Protein AF-A0A953FF42-F1 (afdb_monomer_lite)

Secondary structure (DSSP, 8-state):
-HHHHHHHHHHHHHHGGG------EE----B--SSB--BEEEEEEEEEEEEEE-SSSEEEEEEEEEEEE--BPPTT-SS--SS--B--EEEEEEEEEEEEEEE-SS-EEEEEEEEEEEEEE---

Structure (mmCIF, N/CA/C/O backbone):
data_AF-A0A953FF42-F1
#
_entry.id   AF-A0A953FF42-F1
#
loop_
_atom_site.group_PDB
_atom_site.id
_atom_site.type_symbol
_atom_site.label_atom_id
_atom_site.label_alt_id
_atom_site.label_comp_id
_atom_site.label_asym_id
_atom_site.label_entity_id
_atom_site.label_seq_id
_atom_site.pdbx_PDB_ins_code
_atom_site.Cartn_x
_atom_site.Cartn_y
_atom_site.Cartn_z
_atom_site.occupancy
_atom_site.B_iso_or_equiv
_atom_site.auth_seq_id
_atom_site.auth_comp_id
_atom_site.auth_asym_id
_atom_site.auth_atom_id
_atom_site.pdbx_PDB_model_num
ATOM 1 N N . MET A 1 1 ? -35.823 35.505 15.808 1.00 57.28 1 MET A N 1
ATOM 2 C CA . MET A 1 1 ? -34.342 35.399 15.718 1.00 57.28 1 MET A CA 1
ATOM 3 C C . MET A 1 1 ? -33.714 34.395 16.696 1.00 57.28 1 MET A C 1
ATOM 5 O O . MET A 1 1 ? -32.734 33.779 16.308 1.00 57.28 1 MET A O 1
ATOM 9 N N . LYS A 1 2 ? -34.255 34.165 17.908 1.00 64.12 2 LYS A N 1
ATOM 10 C CA . LYS A 1 2 ? -33.655 33.242 18.904 1.00 64.12 2 LYS A CA 1
ATOM 11 C C . LYS A 1 2 ? -33.610 31.760 18.472 1.00 64.12 2 LYS A C 1
ATOM 13 O O . LYS A 1 2 ? -32.591 31.113 18.667 1.00 64.12 2 LYS A O 1
ATOM 18 N N . PHE A 1 3 ? -34.653 31.246 17.814 1.00 73.00 3 PHE A N 1
ATOM 19 C CA . PHE A 1 3 ? -34.731 29.831 17.403 1.00 73.00 3 PHE A CA 1
ATOM 20 C C . PHE A 1 3 ? -33.752 29.434 16.287 1.00 73.00 3 PHE A C 1
ATOM 22 O O . PHE A 1 3 ? -33.247 28.318 16.282 1.00 73.00 3 PHE A O 1
ATOM 29 N N . ARG A 1 4 ? -33.436 30.357 15.368 1.00 79.81 4 ARG A N 1
ATOM 30 C CA . ARG A 1 4 ? -32.495 30.107 14.263 1.00 79.81 4 ARG A CA 1
ATOM 31 C C . ARG A 1 4 ? -31.093 29.796 14.784 1.00 79.81 4 ARG A C 1
ATOM 33 O O . ARG A 1 4 ? -30.455 28.871 14.305 1.00 79.81 4 ARG A O 1
ATOM 40 N N . ASN A 1 5 ? -30.645 30.541 15.791 1.00 81.62 5 ASN A N 1
ATOM 41 C CA . ASN A 1 5 ? -29.319 30.352 16.372 1.00 81.62 5 ASN A CA 1
ATOM 42 C C . ASN A 1 5 ? -29.244 29.035 17.162 1.00 81.62 5 ASN A C 1
ATOM 44 O O . ASN A 1 5 ? -28.241 28.341 17.079 1.00 81.62 5 ASN A O 1
ATOM 48 N N . VAL A 1 6 ? -30.326 28.649 17.851 1.00 85.31 6 VAL A N 1
ATOM 49 C CA . VAL A 1 6 ? -30.422 27.350 18.543 1.00 85.31 6 VAL A CA 1
ATOM 50 C C . VAL A 1 6 ? -30.387 26.186 17.548 1.00 85.31 6 VAL A C 1
ATOM 52 O O . VAL A 1 6 ? -29.681 25.211 17.781 1.00 85.31 6 VAL A O 1
ATOM 55 N N . LEU A 1 7 ? -31.081 26.307 16.412 1.00 86.88 7 LEU A N 1
ATOM 56 C CA . LEU A 1 7 ? -31.081 25.287 15.360 1.00 86.88 7 LEU A CA 1
ATOM 57 C C . LEU A 1 7 ? -29.690 25.110 14.728 1.00 86.88 7 LEU A C 1
ATOM 59 O O . LEU A 1 7 ? -29.249 23.986 14.514 1.00 86.88 7 LEU A O 1
ATOM 63 N N . ILE A 1 8 ? -28.986 26.218 14.469 1.00 86.25 8 ILE A N 1
ATOM 64 C CA . ILE A 1 8 ? -27.620 26.201 13.922 1.00 86.25 8 ILE A CA 1
ATOM 65 C C . ILE A 1 8 ? -26.654 25.526 14.903 1.00 86.25 8 ILE A C 1
ATOM 67 O O . ILE A 1 8 ? -25.860 24.683 14.494 1.00 86.25 8 ILE A O 1
ATOM 71 N N . VAL A 1 9 ? -26.753 25.843 16.198 1.00 83.94 9 VAL A N 1
ATOM 72 C CA . VAL A 1 9 ? -25.930 25.205 17.238 1.00 83.94 9 VAL A CA 1
ATOM 73 C C . VAL A 1 9 ? -26.247 23.710 17.354 1.00 83.94 9 VAL A C 1
ATOM 75 O O . VAL A 1 9 ? -25.326 22.903 17.423 1.00 83.94 9 VAL A O 1
ATOM 78 N N . ALA A 1 10 ? -27.521 23.314 17.290 1.00 82.81 10 ALA A N 1
ATOM 79 C CA . ALA A 1 10 ? -27.919 21.905 17.325 1.00 82.81 10 ALA A CA 1
ATOM 80 C C . ALA A 1 10 ? -27.410 21.111 16.105 1.00 82.81 10 ALA A C 1
ATOM 82 O O . ALA A 1 10 ? -26.933 19.988 16.262 1.00 82.81 10 ALA A O 1
ATOM 83 N N . LEU A 1 11 ? -27.451 21.703 14.906 1.00 80.81 11 LEU A N 1
ATOM 84 C CA . LEU A 1 11 ? -26.898 21.113 13.680 1.00 80.81 11 LEU A CA 1
ATOM 85 C C . LEU A 1 11 ? -25.370 20.960 13.751 1.00 80.81 11 LEU A C 1
ATOM 87 O O . LEU A 1 11 ? -24.842 19.915 13.371 1.00 80.81 11 LEU A O 1
ATOM 91 N N . LEU A 1 12 ? -24.666 21.956 14.299 1.00 77.19 12 LEU A N 1
ATOM 92 C CA . LEU A 1 12 ? -23.221 21.883 14.534 1.00 77.19 12 LEU A CA 1
ATOM 93 C C . LEU A 1 12 ? -22.866 20.782 15.548 1.00 77.19 12 LEU A C 1
ATOM 95 O O . LEU A 1 12 ? -21.965 19.985 15.290 1.00 77.19 12 LEU A O 1
ATOM 99 N N . CYS A 1 13 ? -23.608 20.660 16.653 1.00 76.88 13 CYS A N 1
ATOM 100 C CA . CYS A 1 13 ? -23.395 19.592 17.636 1.00 76.88 13 CYS A CA 1
ATOM 101 C C . CYS A 1 13 ? -23.697 18.194 17.071 1.00 76.88 13 CYS A C 1
ATOM 103 O O . CYS A 1 13 ? -22.951 17.257 17.342 1.00 76.88 13 CYS A O 1
ATOM 105 N N . ALA A 1 14 ? -24.732 18.046 16.237 1.00 70.44 14 ALA A N 1
ATOM 106 C CA . ALA A 1 14 ? -25.051 16.773 15.588 1.00 70.44 14 ALA A CA 1
ATOM 107 C C . ALA A 1 14 ? -23.954 16.321 14.602 1.00 70.44 14 ALA A C 1
ATOM 109 O O . ALA A 1 14 ? -23.679 15.127 14.492 1.00 70.44 14 ALA A O 1
ATOM 110 N N . SER A 1 15 ? -23.276 17.267 13.939 1.00 66.19 15 SER A N 1
ATOM 111 C CA . SER A 1 15 ? -22.147 16.978 13.040 1.00 66.19 15 SER A CA 1
ATOM 112 C C . SER A 1 15 ? -20.840 16.601 13.757 1.00 66.19 15 SER A C 1
ATOM 114 O O . SER A 1 15 ? -19.953 16.009 13.147 1.00 66.19 15 SER A O 1
ATOM 116 N N . ALA A 1 16 ? -20.722 16.874 15.062 1.00 61.16 16 ALA A N 1
ATOM 117 C CA . ALA A 1 16 ? -19.510 16.588 15.833 1.00 61.16 16 ALA A CA 1
ATOM 118 C C . ALA A 1 16 ? -19.333 15.094 16.188 1.00 61.16 16 ALA A C 1
ATOM 120 O O . ALA A 1 16 ? -18.253 14.680 16.608 1.00 61.16 16 ALA A O 1
ATOM 121 N N . HIS A 1 17 ? -20.362 14.258 16.002 1.00 57.19 17 HIS A N 1
ATOM 122 C CA . HIS A 1 17 ? -20.365 12.857 16.448 1.00 57.19 17 HIS A CA 1
ATOM 123 C C . HIS A 1 17 ? -19.634 11.856 15.531 1.00 57.19 17 HIS A C 1
ATOM 125 O O . HIS A 1 17 ? -19.677 10.655 15.800 1.00 57.19 17 HIS A O 1
ATOM 131 N N . GLN A 1 18 ? -18.942 12.299 14.473 1.00 52.91 18 GLN A N 1
ATOM 132 C CA . GLN A 1 18 ? -18.251 11.392 13.537 1.00 52.91 18 GLN A CA 1
ATOM 133 C C . GLN A 1 18 ? -16.746 11.632 13.374 1.00 52.91 18 GLN A C 1
ATOM 135 O O . GLN A 1 18 ? -16.145 11.133 12.425 1.00 52.91 18 GLN A O 1
ATOM 140 N N . LEU A 1 19 ? -16.095 12.293 14.333 1.00 49.25 19 LEU A N 1
ATOM 141 C CA . LEU A 1 19 ? -14.632 12.259 14.434 1.00 49.25 19 LEU A CA 1
ATOM 142 C C . LEU A 1 19 ? -14.187 10.885 14.964 1.00 49.25 19 LEU A C 1
ATOM 144 O O . LEU A 1 19 ? -13.784 10.733 16.115 1.00 49.25 19 LEU A O 1
ATOM 148 N N . ARG A 1 20 ? -14.300 9.848 14.126 1.00 57.75 20 ARG A N 1
ATOM 149 C CA . ARG A 1 20 ? -13.585 8.592 14.360 1.00 57.75 20 ARG A CA 1
ATOM 150 C C . ARG A 1 20 ? -12.110 8.882 14.129 1.00 57.75 20 ARG A C 1
ATOM 152 O O . ARG A 1 20 ? -11.738 9.309 13.040 1.00 57.75 20 ARG A O 1
ATOM 159 N N . ALA A 1 21 ? -11.289 8.688 15.159 1.00 56.97 21 ALA A N 1
ATOM 160 C CA . ALA A 1 21 ? -9.843 8.743 15.018 1.00 56.97 21 ALA A CA 1
ATOM 161 C C . ALA A 1 21 ? -9.437 7.764 13.908 1.00 56.97 21 ALA A C 1
ATOM 163 O O . ALA A 1 21 ? -9.619 6.554 14.045 1.00 56.97 21 ALA A O 1
ATOM 164 N N . GLN A 1 22 ? -8.971 8.298 12.781 1.00 62.94 22 GLN A N 1
ATOM 165 C CA . GLN A 1 22 ? -8.459 7.480 11.693 1.00 62.94 22 GLN A CA 1
ATOM 166 C C . GLN A 1 22 ? -7.128 6.898 12.160 1.00 62.94 22 GLN A C 1
ATOM 168 O O . GLN A 1 22 ? -6.196 7.638 12.479 1.00 62.94 22 GLN A O 1
ATOM 173 N N . ASN A 1 23 ? -7.055 5.572 12.237 1.00 65.62 23 ASN A N 1
ATOM 174 C CA . ASN A 1 23 ? -5.822 4.873 12.563 1.00 65.62 23 ASN A CA 1
ATOM 175 C C . ASN A 1 23 ? -4.897 4.939 11.346 1.00 65.62 23 ASN A C 1
ATOM 177 O O . ASN A 1 23 ? -4.913 4.059 10.491 1.00 65.62 23 ASN A O 1
ATOM 181 N N . VAL A 1 24 ? -4.105 6.005 11.248 1.00 66.81 24 VAL A N 1
ATOM 182 C CA . VAL A 1 24 ? -3.088 6.124 10.203 1.00 66.81 24 VAL A CA 1
ATOM 183 C C . VAL A 1 24 ? -1.832 5.402 10.670 1.00 66.81 24 VAL A C 1
ATOM 185 O O . VAL A 1 24 ? -1.236 5.758 11.687 1.00 66.81 24 VAL A O 1
ATOM 188 N N . GLY A 1 25 ? -1.439 4.373 9.924 1.00 70.12 25 GLY A N 1
ATOM 189 C CA . GLY A 1 25 ? -0.216 3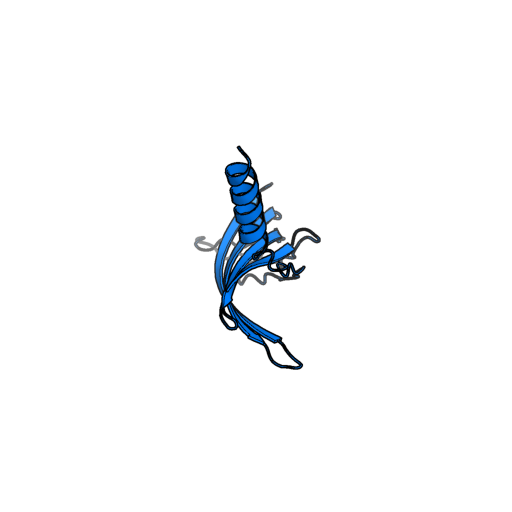.623 10.167 1.00 70.12 25 GLY A CA 1
ATOM 190 C C . GLY A 1 25 ? 0.872 3.995 9.167 1.00 70.12 25 GLY A C 1
ATOM 191 O O . GLY A 1 25 ? 0.606 4.175 7.975 1.00 70.12 25 GLY A O 1
ATOM 192 N N . LEU A 1 26 ? 2.116 4.045 9.640 1.00 69.31 26 LEU A N 1
ATOM 193 C CA . LEU A 1 26 ? 3.273 3.932 8.757 1.00 69.31 26 LEU A CA 1
ATOM 194 C C . LEU A 1 26 ? 3.479 2.455 8.431 1.00 69.31 26 LEU A C 1
ATOM 196 O O . LEU A 1 26 ? 3.526 1.615 9.330 1.00 69.31 26 LEU A O 1
ATOM 200 N N . SER A 1 27 ? 3.591 2.134 7.145 1.00 69.56 27 SER A N 1
ATOM 201 C CA . SER A 1 27 ? 3.802 0.758 6.693 1.00 69.56 27 SER A CA 1
ATOM 202 C C . SER A 1 27 ? 5.076 0.639 5.875 1.00 69.56 27 SER A C 1
ATOM 204 O O . SER A 1 27 ? 5.341 1.452 4.993 1.00 69.56 27 SER A O 1
ATOM 206 N N . PHE A 1 28 ? 5.828 -0.431 6.112 1.00 71.19 28 PHE A N 1
ATOM 207 C CA . PHE A 1 28 ? 6.950 -0.832 5.276 1.00 71.19 28 PHE A CA 1
ATOM 208 C C . PHE A 1 28 ? 6.544 -2.102 4.543 1.00 71.19 28 PHE A C 1
ATOM 210 O O . PHE A 1 28 ? 6.408 -3.167 5.135 1.00 71.19 28 PHE A O 1
ATOM 217 N N . SER A 1 29 ? 6.274 -1.969 3.254 1.00 68.81 29 SER A N 1
ATOM 218 C CA . SER A 1 29 ? 5.875 -3.076 2.387 1.00 68.81 29 SER A CA 1
ATOM 219 C C . SER A 1 29 ? 6.904 -3.159 1.277 1.00 68.81 29 SER A C 1
ATOM 221 O O . SER A 1 29 ? 7.170 -2.147 0.642 1.00 68.81 29 SER A O 1
ATOM 223 N N . TYR A 1 30 ? 7.500 -4.327 1.067 1.00 75.12 30 TYR A N 1
ATOM 224 C CA . TYR A 1 30 ? 8.556 -4.544 0.078 1.00 75.12 30 TYR A CA 1
ATOM 225 C C . TYR A 1 30 ? 7.981 -5.224 -1.158 1.00 75.12 30 TYR A C 1
ATOM 227 O O . TYR A 1 30 ? 7.081 -6.056 -1.038 1.00 75.12 30 TYR A O 1
ATOM 235 N N . PHE A 1 31 ? 8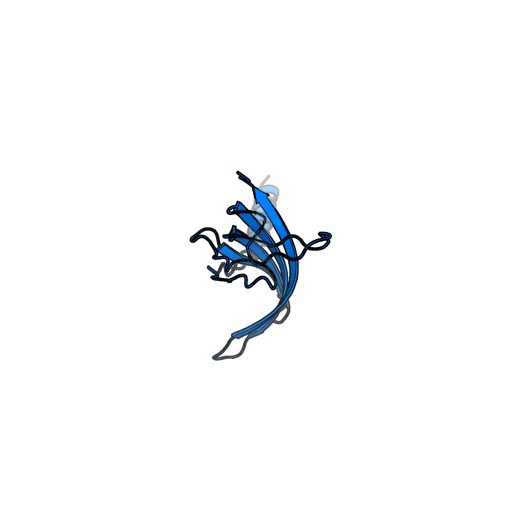.504 -4.886 -2.335 1.00 73.75 31 PHE A N 1
ATOM 236 C CA . PHE A 1 31 ? 8.080 -5.516 -3.580 1.00 73.75 31 PHE A CA 1
ATOM 237 C C . PHE A 1 31 ? 9.175 -6.459 -4.083 1.00 73.75 31 PHE A C 1
ATOM 239 O O . PHE A 1 31 ? 10.318 -6.045 -4.289 1.00 73.75 31 PHE A O 1
ATOM 246 N N . LEU A 1 32 ? 8.808 -7.735 -4.243 1.00 75.62 32 LEU A N 1
ATOM 247 C CA . LEU A 1 32 ? 9.658 -8.799 -4.776 1.00 75.62 32 LEU A CA 1
ATOM 248 C C . LEU A 1 32 ? 9.133 -9.200 -6.166 1.00 75.62 32 LEU A C 1
ATOM 250 O O . LEU A 1 32 ? 8.29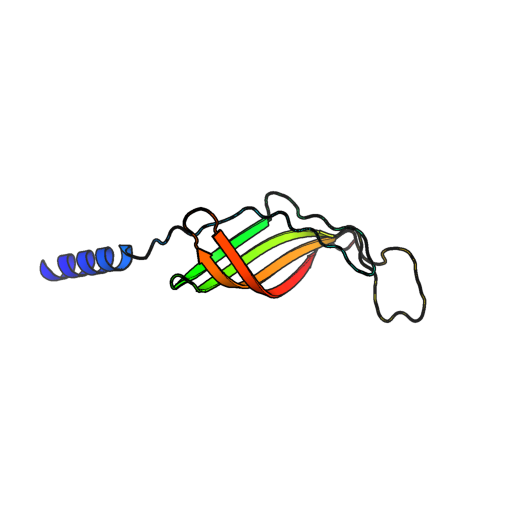2 -10.098 -6.266 1.00 75.62 32 LEU A O 1
ATOM 254 N N . PRO A 1 33 ? 9.556 -8.511 -7.239 1.00 69.62 33 PRO A N 1
ATOM 255 C CA . PRO A 1 33 ? 9.146 -8.862 -8.594 1.00 69.62 33 PRO A CA 1
ATOM 256 C C . PRO A 1 33 ? 9.699 -10.236 -9.004 1.00 69.62 33 PRO A C 1
ATOM 258 O O . PRO A 1 33 ? 10.813 -10.600 -8.646 1.00 69.62 33 PRO A O 1
ATOM 261 N N . LYS A 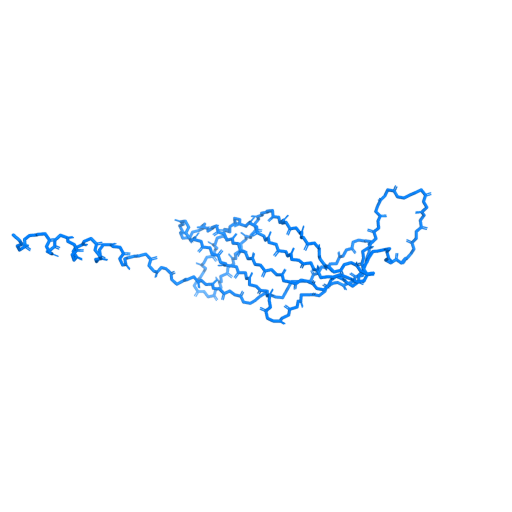1 34 ? 8.936 -10.995 -9.807 1.00 69.38 34 LYS A N 1
ATOM 262 C CA . LYS A 1 34 ? 9.400 -12.278 -10.381 1.00 69.38 34 LYS A CA 1
ATOM 263 C C . LYS A 1 34 ? 10.547 -12.106 -11.385 1.00 69.38 34 LYS A C 1
ATOM 265 O O . LYS A 1 34 ? 11.358 -13.009 -11.541 1.00 69.38 34 LYS A O 1
ATOM 270 N N . HIS A 1 35 ? 10.582 -10.961 -12.065 1.00 70.31 35 HIS A N 1
ATOM 271 C CA . HIS A 1 35 ? 11.580 -10.589 -13.066 1.00 70.31 35 HIS A CA 1
ATOM 272 C C . HIS A 1 35 ? 11.952 -9.121 -12.838 1.00 70.31 35 HIS A C 1
ATOM 274 O O . HIS A 1 35 ? 11.394 -8.239 -13.480 1.00 70.31 35 HIS A O 1
ATOM 280 N N . GLY A 1 36 ? 12.786 -8.831 -11.844 1.00 68.12 36 GLY A N 1
ATOM 281 C CA . GLY A 1 36 ? 13.203 -7.469 -11.506 1.00 68.12 36 GLY A CA 1
ATOM 282 C C . GLY A 1 36 ? 13.971 -7.429 -10.191 1.00 68.12 36 GLY A C 1
ATOM 283 O O . GLY A 1 36 ? 14.132 -8.453 -9.526 1.00 68.12 36 GLY A O 1
ATOM 284 N N . ASP A 1 37 ? 14.391 -6.236 -9.795 1.00 75.19 37 ASP A N 1
ATOM 285 C CA . ASP A 1 37 ? 15.179 -6.039 -8.587 1.00 75.19 37 ASP A CA 1
ATOM 286 C C . ASP A 1 37 ? 14.300 -5.740 -7.371 1.00 75.19 37 ASP A C 1
ATOM 288 O O . ASP A 1 37 ? 13.217 -5.144 -7.451 1.00 75.19 37 ASP A O 1
ATOM 292 N N . PHE A 1 38 ? 14.804 -6.136 -6.203 1.00 76.62 38 PHE A N 1
ATOM 293 C CA . PHE A 1 38 ? 14.178 -5.840 -4.922 1.00 76.62 38 PHE A CA 1
ATOM 294 C C . PHE A 1 38 ? 13.898 -4.339 -4.796 1.00 76.62 38 PHE A C 1
ATOM 296 O O . PHE A 1 38 ? 14.800 -3.512 -4.947 1.00 76.62 38 PHE A O 1
ATOM 303 N N . SER A 1 39 ? 12.641 -3.991 -4.524 1.00 74.69 39 SER A N 1
ATOM 304 C CA . SER A 1 39 ? 12.179 -2.603 -4.508 1.00 74.69 39 SER A CA 1
ATOM 305 C C . SER A 1 39 ? 11.708 -2.205 -3.112 1.00 74.69 39 SER A C 1
ATOM 307 O O . SER A 1 39 ? 10.976 -2.947 -2.444 1.00 74.69 39 SER A O 1
ATOM 309 N N . THR A 1 40 ? 12.138 -1.024 -2.663 1.00 76.25 40 THR A N 1
ATOM 310 C CA . THR A 1 40 ? 11.957 -0.563 -1.282 1.00 76.25 40 THR A CA 1
ATOM 311 C C . THR A 1 40 ? 11.007 0.633 -1.192 1.00 76.25 40 THR A C 1
ATOM 313 O O . THR A 1 40 ? 11.011 1.512 -2.062 1.00 76.25 40 THR A O 1
ATOM 316 N N . PRO A 1 41 ? 10.165 0.691 -0.144 1.00 71.25 41 PRO A N 1
ATOM 317 C CA . PRO A 1 41 ? 9.354 1.871 0.123 1.00 71.25 41 PRO A CA 1
ATOM 318 C C . PRO A 1 41 ? 10.252 3.023 0.590 1.00 71.25 41 PRO A C 1
ATOM 320 O O . PRO A 1 41 ? 11.240 2.810 1.296 1.00 71.25 41 PRO A O 1
ATOM 323 N N . ILE A 1 42 ? 9.888 4.252 0.235 1.00 72.25 42 ILE A N 1
ATOM 324 C CA . ILE A 1 42 ? 10.596 5.460 0.662 1.00 72.25 42 ILE A CA 1
ATOM 325 C C . ILE A 1 42 ? 9.887 6.037 1.883 1.00 72.25 42 ILE A C 1
ATOM 327 O O . ILE A 1 42 ? 8.778 6.565 1.790 1.00 72.25 42 ILE A O 1
ATOM 331 N N . SER A 1 43 ? 10.531 5.967 3.047 1.00 67.44 43 SER A N 1
ATOM 332 C CA . SER A 1 43 ? 10.037 6.652 4.243 1.00 67.44 43 SER A CA 1
ATOM 333 C C . SER A 1 43 ? 10.194 8.174 4.120 1.00 67.44 43 SER A C 1
ATOM 335 O O . SER A 1 43 ? 11.197 8.618 3.559 1.00 67.44 43 SER A O 1
ATOM 337 N N . PRO A 1 44 ? 9.292 8.984 4.704 1.00 63.34 44 PRO A N 1
ATOM 338 C CA . PRO A 1 44 ? 8.080 8.618 5.450 1.00 63.34 44 PRO A CA 1
ATOM 339 C C . PRO A 1 44 ? 6.824 8.510 4.564 1.00 63.34 44 PRO A C 1
ATOM 341 O O . PRO A 1 44 ? 5.709 8.467 5.075 1.00 63.34 44 PRO A O 1
ATOM 344 N N . PHE A 1 45 ? 6.975 8.473 3.241 1.00 80.31 45 PHE A N 1
ATOM 345 C CA . PHE A 1 45 ? 5.876 8.576 2.279 1.00 80.31 45 PHE A CA 1
ATOM 346 C C . PHE A 1 45 ? 5.121 7.259 2.078 1.00 80.31 45 PHE A C 1
ATOM 348 O O . PHE A 1 45 ? 4.788 6.923 0.951 1.00 80.31 45 PHE A O 1
ATOM 355 N N . SER A 1 46 ? 4.874 6.497 3.145 1.00 81.25 46 SER A N 1
ATOM 356 C CA . SER A 1 46 ? 4.145 5.226 3.109 1.00 81.25 46 SER A CA 1
ATOM 357 C C . SER A 1 46 ? 3.031 5.219 4.146 1.00 81.25 46 SER A C 1
ATOM 359 O O . SER A 1 46 ? 3.176 4.705 5.259 1.00 81.25 46 SER A O 1
ATOM 361 N N . LEU A 1 47 ? 1.920 5.840 3.763 1.00 85.31 47 LEU A N 1
ATOM 362 C CA . LEU A 1 47 ? 0.716 5.957 4.569 1.00 85.31 47 LEU A CA 1
ATOM 363 C C . LEU A 1 47 ? -0.241 4.828 4.203 1.00 85.31 47 LEU A C 1
ATOM 365 O O . LEU A 1 47 ? -0.574 4.642 3.031 1.00 85.31 47 LEU A O 1
ATOM 369 N N . ARG A 1 48 ? -0.706 4.087 5.209 1.00 84.62 48 ARG A N 1
ATOM 370 C CA . ARG A 1 48 ? -1.725 3.042 5.050 1.00 84.62 48 ARG A CA 1
ATOM 371 C C . ARG A 1 48 ? -2.789 3.147 6.137 1.00 84.62 48 ARG A C 1
ATOM 373 O O . ARG A 1 48 ? -2.556 3.738 7.190 1.00 84.62 48 ARG A O 1
ATOM 380 N N . GLY A 1 49 ? -3.943 2.538 5.878 1.00 81.19 49 GLY A N 1
ATOM 381 C CA . GLY A 1 49 ? -5.053 2.498 6.831 1.00 81.19 49 GLY A CA 1
ATOM 382 C C . GLY A 1 49 ? -5.876 3.782 6.889 1.00 81.19 49 GLY A C 1
ATOM 383 O O . GLY A 1 49 ? -6.640 3.987 7.826 1.00 81.19 49 GLY A O 1
ATOM 384 N N . VAL A 1 50 ? -5.742 4.661 5.891 1.00 86.81 50 VAL A N 1
ATOM 385 C CA . VAL A 1 50 ? -6.571 5.865 5.799 1.00 86.81 50 VAL A CA 1
ATOM 386 C C . VAL A 1 50 ? -7.935 5.439 5.278 1.00 86.81 50 VAL A C 1
ATOM 388 O O . VAL A 1 50 ? -8.054 5.032 4.127 1.00 86.81 50 VAL A O 1
ATOM 391 N N . GLY A 1 51 ? -8.966 5.486 6.113 1.00 85.88 51 GLY A N 1
ATOM 392 C CA . GLY A 1 51 ? -10.234 4.869 5.751 1.00 85.88 51 GLY A CA 1
ATOM 393 C C . GLY A 1 51 ? -11.391 5.171 6.683 1.00 85.88 51 GLY A C 1
ATOM 394 O O . GLY A 1 51 ? -11.302 6.011 7.585 1.00 85.88 51 GLY A O 1
ATOM 395 N N . VAL A 1 52 ? -12.495 4.470 6.430 1.00 86.62 52 VAL A N 1
ATOM 396 C CA . VAL A 1 52 ? -13.716 4.523 7.232 1.00 86.62 52 VAL A CA 1
ATOM 397 C C . VAL A 1 52 ? -14.112 3.123 7.693 1.00 86.62 52 VAL A C 1
ATOM 399 O O . VAL A 1 52 ? -14.291 2.201 6.896 1.00 86.62 52 VAL A O 1
ATOM 402 N N . ASP A 1 53 ? -14.289 2.978 9.005 1.00 87.75 53 ASP A N 1
ATOM 403 C CA . ASP A 1 53 ? -14.867 1.781 9.614 1.00 87.75 53 ASP A CA 1
ATOM 404 C C . ASP A 1 53 ? -16.370 1.736 9.301 1.00 87.75 53 ASP A C 1
ATOM 406 O O . ASP A 1 53 ? -17.151 2.505 9.873 1.00 87.75 53 ASP A O 1
ATOM 410 N N . ILE A 1 54 ? -16.787 0.815 8.431 1.00 87.62 54 ILE A N 1
ATOM 411 C CA . ILE A 1 54 ? -18.201 0.585 8.099 1.00 87.62 54 ILE A CA 1
ATOM 412 C C . ILE A 1 54 ? -18.917 0.011 9.325 1.00 87.62 54 ILE A C 1
ATOM 414 O O . ILE A 1 54 ? -19.990 0.468 9.718 1.00 87.62 54 ILE A O 1
ATOM 418 N N . ASN A 1 55 ? -18.310 -0.989 9.964 1.00 87.00 55 ASN A N 1
ATOM 419 C CA . ASN A 1 55 ? -18.788 -1.571 11.212 1.00 87.00 55 ASN A CA 1
ATOM 420 C C . ASN A 1 55 ? -17.608 -2.138 12.024 1.00 87.00 55 ASN A C 1
ATOM 422 O O . ASN A 1 55 ? -16.451 -1.881 11.719 1.00 87.00 55 ASN A O 1
ATOM 426 N N . ARG A 1 56 ? -17.893 -2.899 13.087 1.00 84.06 56 ARG A N 1
ATOM 427 C CA . ARG A 1 56 ? -16.859 -3.457 13.978 1.00 84.06 56 ARG A CA 1
ATOM 428 C C . ARG A 1 56 ? -15.969 -4.541 13.345 1.00 84.06 56 ARG A C 1
ATOM 430 O O . ARG A 1 56 ? -14.976 -4.912 13.956 1.00 84.06 56 ARG A O 1
ATOM 437 N N . PHE A 1 57 ? -16.376 -5.078 12.199 1.00 89.44 57 PHE A N 1
ATOM 438 C CA . PHE A 1 57 ? -15.737 -6.183 11.485 1.00 89.44 57 PHE A CA 1
ATOM 439 C C . PHE A 1 57 ? -15.291 -5.797 10.074 1.00 89.44 57 PHE A C 1
ATOM 441 O O . PHE A 1 57 ? -14.662 -6.611 9.409 1.00 89.44 57 PHE A O 1
ATO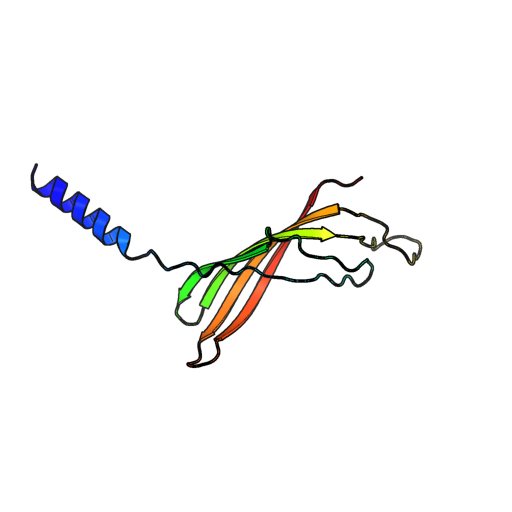M 448 N N . LEU A 1 58 ? -15.652 -4.608 9.586 1.00 90.75 58 LEU A N 1
ATOM 449 C CA . LEU A 1 58 ? -15.462 -4.223 8.194 1.00 90.75 58 LEU A CA 1
ATOM 450 C C . LEU A 1 58 ? -15.085 -2.749 8.084 1.00 90.75 58 LEU A C 1
ATOM 452 O O . LEU A 1 58 ? -15.794 -1.886 8.607 1.00 90.75 58 LEU A O 1
ATOM 456 N N . ALA A 1 59 ? -14.027 -2.472 7.333 1.00 89.94 59 ALA A N 1
ATOM 457 C CA . ALA A 1 59 ? -13.586 -1.133 6.983 1.00 89.94 59 ALA A CA 1
ATOM 458 C C . ALA A 1 59 ? -13.209 -1.045 5.505 1.00 89.94 59 ALA A C 1
ATOM 460 O O . ALA A 1 59 ? -12.862 -2.043 4.871 1.00 89.94 59 ALA A O 1
ATOM 461 N N . LEU A 1 60 ? -13.296 0.166 4.965 1.00 90.44 60 LEU A N 1
ATOM 462 C CA . LEU A 1 60 ? -12.756 0.505 3.657 1.00 90.44 60 LEU A CA 1
ATOM 463 C C . LEU A 1 60 ? -11.556 1.420 3.875 1.00 90.44 60 LEU A C 1
ATOM 465 O O . LEU A 1 60 ? -11.699 2.497 4.456 1.00 90.44 60 LEU A O 1
ATOM 469 N N . GLU A 1 61 ? -10.391 0.985 3.414 1.00 91.06 61 GLU A N 1
ATOM 470 C CA . GLU A 1 61 ? -9.119 1.662 3.622 1.00 91.06 61 GLU A CA 1
ATOM 471 C C . GLU A 1 61 ? -8.419 1.951 2.294 1.00 91.06 61 GLU A C 1
ATOM 473 O O . GLU A 1 61 ? -8.571 1.259 1.288 1.00 91.06 61 GLU A O 1
ATOM 478 N N . THR A 1 62 ? -7.623 3.006 2.303 1.00 91.06 62 THR A N 1
ATOM 479 C CA . THR A 1 62 ? -6.718 3.387 1.231 1.00 91.06 62 THR A CA 1
ATOM 480 C C . THR A 1 62 ? -5.392 3.851 1.832 1.00 91.06 62 THR A C 1
ATOM 482 O O . THR A 1 62 ? -5.167 3.835 3.050 1.00 91.06 62 THR A O 1
ATOM 485 N N . GLY A 1 63 ? -4.470 4.230 0.963 1.00 88.69 63 GLY A N 1
ATOM 486 C CA . GLY A 1 63 ? -3.152 4.687 1.341 1.00 88.69 63 GLY A CA 1
ATOM 487 C C . GLY A 1 63 ? -2.437 5.343 0.176 1.00 88.69 63 GLY A C 1
ATOM 488 O O . GLY A 1 63 ? -2.950 5.432 -0.937 1.00 88.69 63 GLY A O 1
ATOM 489 N N . ALA A 1 64 ? -1.222 5.783 0.445 1.00 89.25 64 ALA A N 1
ATOM 490 C CA . ALA A 1 64 ? -0.304 6.223 -0.582 1.00 89.25 64 ALA A CA 1
ATOM 491 C C . ALA A 1 64 ? 1.103 5.844 -0.143 1.00 89.25 64 ALA A C 1
ATOM 493 O O . ALA A 1 64 ? 1.538 6.216 0.951 1.00 89.25 64 ALA A O 1
ATOM 494 N N . THR A 1 65 ? 1.806 5.112 -1.001 1.00 87.38 65 THR A N 1
ATOM 495 C CA . THR A 1 65 ? 3.205 4.765 -0.788 1.00 87.38 65 THR A CA 1
ATOM 496 C C . THR A 1 65 ? 4.048 5.232 -1.958 1.00 87.38 65 THR A C 1
ATOM 498 O O . THR A 1 65 ? 3.763 4.899 -3.104 1.00 87.38 65 THR A O 1
ATOM 501 N N . LEU A 1 66 ? 5.117 5.971 -1.678 1.00 87.19 66 LEU A N 1
ATOM 502 C CA . LEU A 1 66 ? 6.164 6.228 -2.652 1.00 87.19 66 LEU A CA 1
ATOM 503 C C . LEU A 1 66 ? 7.190 5.096 -2.597 1.00 87.19 66 LEU A C 1
ATOM 505 O O . LEU A 1 66 ? 7.772 4.814 -1.550 1.00 87.19 66 LEU A O 1
ATOM 509 N N . TYR A 1 67 ? 7.418 4.461 -3.737 1.00 84.62 67 TYR A N 1
ATOM 510 C CA . TYR A 1 67 ? 8.386 3.392 -3.914 1.00 84.62 67 TYR A CA 1
ATOM 511 C C . TYR A 1 67 ? 9.578 3.868 -4.725 1.00 84.62 67 TYR A C 1
ATOM 513 O O . TYR A 1 67 ? 9.417 4.571 -5.723 1.00 84.62 67 TYR A O 1
ATOM 521 N N . ARG A 1 68 ? 10.766 3.407 -4.333 1.00 82.88 68 ARG A N 1
ATOM 522 C CA . ARG A 1 68 ? 11.923 3.365 -5.220 1.00 82.88 68 ARG A CA 1
ATOM 523 C C . ARG A 1 68 ? 11.936 1.984 -5.859 1.00 82.88 68 ARG A C 1
ATOM 525 O O . ARG A 1 68 ? 12.281 1.005 -5.194 1.00 82.88 68 ARG A O 1
ATOM 532 N N . MET A 1 69 ? 11.536 1.897 -7.123 1.00 81.06 69 MET A N 1
ATOM 533 C CA . MET A 1 69 ? 11.713 0.657 -7.870 1.00 81.06 69 MET A CA 1
ATOM 534 C C . MET A 1 69 ? 13.111 0.661 -8.464 1.00 81.06 69 MET A C 1
ATOM 536 O O . MET A 1 69 ? 13.463 1.537 -9.255 1.00 81.06 69 MET A O 1
ATOM 540 N N . THR A 1 70 ? 13.928 -0.286 -8.018 1.00 76.00 70 THR A N 1
ATOM 541 C CA . THR A 1 70 ? 15.356 -0.337 -8.350 1.00 76.00 70 THR A CA 1
ATOM 542 C C . THR A 1 70 ? 15.577 -0.824 -9.780 1.00 76.00 70 THR A C 1
ATOM 544 O O . THR A 1 70 ? 16.496 -0.360 -10.443 1.00 76.00 70 THR A O 1
ATOM 547 N N . GLY A 1 71 ? 14.677 -1.679 -10.269 1.00 75.75 71 GLY A N 1
ATOM 548 C CA . GLY A 1 71 ? 14.666 -2.191 -11.629 1.00 75.75 71 GLY A CA 1
ATOM 549 C C . GLY A 1 71 ? 13.510 -3.174 -11.837 1.00 75.75 71 GLY A C 1
ATOM 550 O O . GLY A 1 71 ? 13.135 -3.905 -10.920 1.00 75.75 71 GLY A O 1
ATOM 551 N N . MET A 1 72 ? 12.913 -3.177 -13.026 1.00 76.19 72 MET A N 1
ATOM 552 C CA . MET A 1 72 ? 11.859 -4.108 -13.434 1.00 76.19 72 MET A CA 1
ATOM 553 C C . MET A 1 72 ? 12.187 -4.728 -14.793 1.00 76.19 72 MET A C 1
ATOM 555 O O . MET A 1 72 ? 12.709 -4.067 -15.690 1.00 76.19 72 MET A O 1
ATOM 559 N N . GLY A 1 73 ? 11.851 -6.000 -14.965 1.00 77.00 73 GLY A N 1
ATOM 560 C CA . GLY A 1 73 ? 11.877 -6.692 -16.248 1.00 77.00 73 GLY A CA 1
ATOM 561 C C . GLY A 1 73 ? 10.643 -6.378 -17.099 1.00 77.00 73 GLY A C 1
ATOM 562 O O . GLY A 1 73 ? 9.553 -6.113 -16.591 1.00 77.00 73 GLY A O 1
ATOM 563 N N . MET A 1 74 ? 10.815 -6.439 -18.417 1.00 73.81 74 MET A N 1
ATOM 564 C CA . MET A 1 74 ? 9.751 -6.368 -19.419 1.00 73.81 74 MET A CA 1
ATOM 565 C C . MET A 1 74 ? 9.312 -7.760 -19.891 1.00 73.81 74 MET A C 1
ATOM 567 O O . MET A 1 74 ? 10.091 -8.529 -20.453 1.00 73.81 74 MET A O 1
ATOM 571 N N . THR A 1 75 ? 8.042 -8.099 -19.711 1.00 73.62 75 THR A N 1
ATOM 572 C CA . THR A 1 75 ? 7.497 -9.347 -20.267 1.00 73.62 75 THR A CA 1
ATOM 573 C C . THR A 1 75 ? 7.097 -9.157 -21.733 1.00 73.62 75 THR A C 1
ATOM 575 O O . THR A 1 75 ? 6.808 -8.043 -22.162 1.00 73.62 75 THR A O 1
ATOM 578 N N . GLY A 1 76 ? 7.096 -10.238 -22.520 1.00 77.00 76 GLY A N 1
ATOM 579 C CA . GLY A 1 76 ? 6.671 -10.202 -23.928 1.00 77.00 76 GLY A CA 1
ATOM 580 C C . GLY A 1 76 ? 7.750 -9.798 -24.940 1.00 77.00 76 GLY A C 1
ATOM 581 O O . GLY A 1 76 ? 7.422 -9.503 -26.086 1.00 77.00 76 GLY A O 1
ATOM 582 N N . LEU A 1 77 ? 9.026 -9.795 -24.545 1.00 81.00 77 LEU A N 1
ATOM 583 C CA . LEU A 1 77 ? 10.144 -9.598 -25.469 1.00 81.00 77 LEU A CA 1
ATOM 584 C C . LEU A 1 77 ? 10.496 -10.909 -26.199 1.00 81.00 77 LEU A C 1
ATOM 586 O O . LEU A 1 77 ? 10.381 -11.984 -25.608 1.00 81.00 77 LEU A O 1
ATOM 590 N N . PRO A 1 78 ? 10.962 -10.847 -27.463 1.00 84.44 78 PRO A N 1
ATOM 591 C CA . PRO A 1 78 ? 11.354 -12.033 -28.230 1.00 84.44 78 PRO A CA 1
ATOM 592 C C . PRO A 1 78 ? 12.699 -12.636 -27.779 1.00 84.44 78 PRO A C 1
ATOM 594 O O . PRO A 1 78 ? 13.185 -13.579 -28.396 1.00 84.44 78 PRO A O 1
ATOM 597 N N . PHE A 1 79 ? 13.312 -12.096 -26.723 1.00 82.81 79 PHE A N 1
ATOM 598 C CA . PHE A 1 79 ? 14.586 -12.536 -26.164 1.00 82.81 79 PHE A CA 1
ATOM 599 C C . PHE A 1 79 ? 14.505 -12.621 -24.637 1.00 82.81 79 PHE A C 1
ATOM 601 O O . PHE A 1 79 ? 13.764 -11.874 -23.995 1.00 82.81 79 PHE A O 1
ATOM 608 N N . GLN A 1 80 ? 15.280 -13.541 -24.064 1.00 76.25 80 GLN A N 1
ATOM 609 C CA . GLN A 1 80 ? 15.463 -13.655 -22.618 1.00 76.25 80 GLN A CA 1
ATOM 610 C C . GLN A 1 80 ? 16.590 -12.730 -22.165 1.00 76.25 80 GLN A C 1
ATOM 612 O O . GLN A 1 80 ? 17.529 -12.461 -22.914 1.00 76.25 80 GLN A O 1
ATOM 617 N N . TYR A 1 81 ? 16.473 -12.227 -20.946 1.00 76.19 81 TYR A N 1
ATOM 618 C CA . TYR A 1 81 ? 17.448 -11.341 -20.339 1.00 76.19 81 TYR A CA 1
ATOM 619 C C . TYR A 1 81 ? 17.465 -11.573 -18.827 1.00 76.19 81 TYR A C 1
ATOM 621 O O . TYR A 1 81 ? 16.433 -11.871 -18.224 1.00 76.19 81 TYR A O 1
ATOM 629 N N . ASP A 1 82 ? 18.640 -11.394 -18.229 1.00 71.50 82 ASP A N 1
ATOM 630 C CA . ASP A 1 82 ? 18.887 -11.757 -16.827 1.00 71.50 82 ASP A CA 1
ATOM 631 C C . ASP A 1 82 ? 18.974 -10.535 -15.894 1.00 71.50 82 ASP A C 1
ATOM 633 O O . ASP A 1 82 ? 19.239 -10.674 -14.704 1.00 71.50 82 ASP A O 1
ATOM 637 N N . HIS A 1 83 ? 18.766 -9.325 -16.425 1.00 71.31 83 HIS A N 1
ATOM 638 C CA . HIS A 1 83 ? 18.877 -8.057 -15.698 1.00 71.31 83 HIS A CA 1
ATOM 639 C C . HIS A 1 83 ? 17.636 -7.176 -15.885 1.00 71.31 83 HIS A C 1
ATOM 641 O O . HIS A 1 83 ? 16.914 -7.296 -16.870 1.00 71.31 83 HIS A O 1
ATOM 647 N N . SER A 1 84 ? 17.377 -6.266 -14.948 1.00 77.88 84 SER A N 1
ATOM 648 C CA . SER A 1 84 ? 16.270 -5.313 -15.073 1.00 77.88 84 SER A CA 1
ATOM 649 C C . SER A 1 84 ? 16.409 -4.441 -16.321 1.00 77.88 84 SER A C 1
ATOM 651 O O . SER A 1 84 ? 17.472 -3.891 -16.591 1.00 77.88 84 SER A O 1
ATOM 653 N N . MET A 1 85 ? 15.311 -4.304 -17.061 1.00 74.62 85 MET A N 1
ATOM 654 C CA . MET A 1 85 ? 15.255 -3.575 -18.333 1.00 74.62 85 MET A CA 1
ATOM 655 C C . MET A 1 85 ? 14.738 -2.143 -18.175 1.00 74.62 85 MET A C 1
ATOM 657 O O . MET A 1 85 ? 14.947 -1.309 -19.050 1.00 74.62 85 MET A O 1
ATOM 661 N N . VAL A 1 86 ? 14.033 -1.859 -17.078 1.00 77.69 86 VAL A N 1
ATOM 662 C CA . VAL A 1 86 ? 13.392 -0.566 -16.824 1.00 77.69 86 VAL A CA 1
ATOM 663 C C . VAL A 1 86 ? 13.705 -0.102 -15.408 1.00 77.69 86 VAL A C 1
ATOM 665 O O . VAL A 1 86 ? 13.583 -0.884 -14.466 1.00 77.69 86 VAL A O 1
ATOM 668 N N . GLY A 1 87 ? 14.031 1.179 -15.243 1.00 73.06 87 GLY A N 1
ATOM 669 C CA . GLY A 1 87 ? 14.348 1.792 -13.951 1.00 73.06 87 GLY A CA 1
ATOM 670 C C . GLY A 1 87 ? 15.839 2.120 -13.789 1.00 73.06 87 GLY A C 1
ATOM 671 O O . GLY A 1 87 ? 16.621 1.856 -14.698 1.00 73.06 87 GLY A O 1
ATOM 672 N N . PRO A 1 88 ? 16.244 2.698 -12.644 1.00 75.31 88 PRO A N 1
ATOM 673 C CA . PRO A 1 88 ? 15.439 2.945 -11.448 1.00 75.31 88 PRO A CA 1
ATOM 674 C C . PRO A 1 88 ? 14.385 4.037 -11.658 1.00 75.31 88 PRO A C 1
ATOM 676 O O . PRO A 1 88 ? 14.619 5.010 -12.364 1.00 75.31 88 PRO A O 1
ATOM 679 N N . ASN A 1 89 ? 13.220 3.895 -11.024 1.00 81.69 89 ASN A N 1
ATOM 680 C CA . ASN A 1 89 ? 12.178 4.919 -11.065 1.00 81.69 89 ASN A CA 1
ATOM 681 C C . ASN A 1 89 ? 11.528 5.132 -9.692 1.00 81.69 89 ASN A C 1
ATOM 683 O O . ASN A 1 89 ? 11.669 4.326 -8.762 1.00 81.69 89 ASN A O 1
ATOM 687 N N . PHE A 1 90 ? 10.814 6.247 -9.570 1.00 84.88 90 PHE A N 1
ATOM 688 C CA . PHE A 1 90 ? 9.947 6.505 -8.432 1.00 84.88 90 PHE A CA 1
ATOM 689 C C . PHE A 1 90 ? 8.520 6.155 -8.825 1.00 84.88 90 PHE A C 1
ATOM 691 O O . PHE A 1 90 ? 8.035 6.584 -9.868 1.00 84.88 90 PHE A O 1
ATOM 698 N N . THR A 1 91 ? 7.843 5.373 -7.995 1.00 85.50 91 THR A N 1
ATOM 699 C CA . THR A 1 91 ? 6.481 4.928 -8.282 1.00 85.50 91 THR A CA 1
ATOM 700 C C . THR A 1 91 ? 5.562 5.265 -7.120 1.00 85.50 91 THR A C 1
ATOM 702 O O . THR A 1 91 ? 5.801 4.849 -5.989 1.00 85.50 91 THR A O 1
ATOM 705 N N . ALA A 1 92 ? 4.492 6.005 -7.399 1.00 87.56 92 ALA A N 1
ATOM 706 C CA . ALA A 1 92 ? 3.382 6.165 -6.473 1.00 87.56 92 ALA A CA 1
ATOM 707 C C . ALA A 1 92 ? 2.494 4.917 -6.520 1.00 87.56 92 ALA A C 1
ATOM 709 O O . ALA A 1 92 ? 2.064 4.481 -7.587 1.00 87.56 92 ALA A O 1
ATOM 710 N N . PHE A 1 93 ? 2.216 4.360 -5.349 1.00 87.44 93 PHE A N 1
ATOM 711 C CA . PHE A 1 93 ? 1.330 3.229 -5.128 1.00 87.44 93 PHE A CA 1
ATOM 712 C C . PHE A 1 93 ? 0.121 3.689 -4.322 1.00 87.44 93 PHE A C 1
ATOM 714 O O . PHE A 1 93 ? 0.281 4.248 -3.237 1.00 87.44 93 PHE A O 1
ATOM 721 N N . VAL A 1 94 ? -1.077 3.424 -4.835 1.00 90.12 94 VAL A N 1
ATOM 722 C CA . VAL A 1 94 ? -2.338 3.747 -4.159 1.00 90.12 94 VAL A CA 1
ATOM 723 C C . VAL A 1 94 ? -3.176 2.472 -4.066 1.00 90.12 94 VAL A C 1
ATOM 725 O O . VAL A 1 94 ? -3.666 1.995 -5.094 1.00 90.12 94 VAL A O 1
ATOM 728 N N . PRO A 1 95 ? -3.328 1.884 -2.868 1.00 90.06 95 PRO A N 1
ATOM 729 C CA . PRO A 1 95 ? -4.207 0.749 -2.65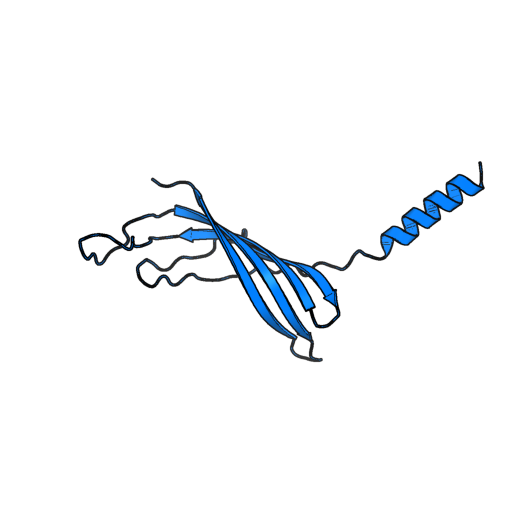5 1.00 90.06 95 PRO A CA 1
ATOM 730 C C . PRO A 1 95 ? -5.645 1.198 -2.360 1.00 90.06 95 PRO A C 1
ATOM 732 O O . PRO A 1 95 ? -5.878 2.239 -1.744 1.00 90.06 95 PRO A O 1
ATOM 735 N N . ALA A 1 96 ? -6.607 0.373 -2.756 1.00 92.00 96 ALA A N 1
ATOM 736 C CA . ALA A 1 96 ? -7.996 0.440 -2.317 1.00 92.00 96 ALA A CA 1
ATOM 737 C C . ALA A 1 96 ? -8.359 -0.930 -1.732 1.00 92.00 96 ALA A C 1
ATOM 739 O O . ALA A 1 96 ? -8.465 -1.917 -2.464 1.00 92.00 96 ALA A O 1
ATOM 740 N N . GLU A 1 97 ? -8.487 -0.991 -0.409 1.00 91.00 97 GLU A N 1
ATOM 741 C CA . GLU A 1 97 ? -8.542 -2.224 0.375 1.00 91.00 97 GLU A CA 1
ATOM 742 C C . GLU A 1 97 ? -9.857 -2.310 1.157 1.00 91.00 97 GLU A C 1
ATOM 744 O O . GLU A 1 97 ? -10.242 -1.397 1.887 1.00 91.00 97 GLU A O 1
ATOM 749 N N . LEU A 1 98 ? -10.538 -3.445 1.036 1.00 91.81 98 LEU A N 1
ATOM 750 C CA . LEU A 1 98 ? -11.571 -3.871 1.967 1.00 91.81 98 LEU A CA 1
ATOM 751 C C . LEU A 1 98 ? -10.898 -4.640 3.106 1.00 91.81 98 LEU A C 1
ATOM 753 O O . LEU A 1 98 ? -10.141 -5.586 2.867 1.00 91.81 98 LEU A O 1
ATOM 757 N N . VAL A 1 99 ? -11.178 -4.240 4.341 1.00 90.56 99 VAL A N 1
ATOM 758 C CA . VAL A 1 99 ? -10.504 -4.756 5.533 1.00 90.56 99 VAL A CA 1
ATOM 759 C C . VAL A 1 99 ? -11.505 -5.437 6.448 1.00 90.56 99 VAL A C 1
ATOM 761 O O . VAL A 1 99 ? -12.415 -4.803 6.979 1.00 90.56 99 VAL A O 1
ATOM 764 N N . LEU A 1 100 ? -11.319 -6.739 6.646 1.00 91.88 100 LEU A N 1
ATOM 765 C CA . LEU A 1 100 ? -12.027 -7.524 7.645 1.00 91.88 100 LEU A CA 1
ATOM 766 C C . LEU A 1 100 ? -11.269 -7.440 8.970 1.00 91.88 100 LEU A C 1
ATOM 768 O O . LEU A 1 100 ? -10.162 -7.961 9.090 1.00 91.88 100 LEU A O 1
ATOM 772 N N . GLN A 1 101 ? -11.878 -6.779 9.949 1.00 88.12 101 GLN A N 1
ATOM 773 C CA . GLN A 1 101 ? -11.277 -6.485 11.246 1.00 88.12 101 GLN A CA 1
ATOM 774 C C . GLN A 1 101 ? -11.647 -7.556 12.278 1.00 88.12 101 GLN A C 1
ATOM 776 O O . GLN A 1 101 ? -12.797 -7.644 12.719 1.00 88.12 101 GLN A O 1
ATOM 781 N N . LEU A 1 102 ? -10.673 -8.353 12.718 1.00 88.19 102 LEU A N 1
ATOM 782 C CA . LEU A 1 102 ? -10.829 -9.311 13.817 1.00 88.19 102 LEU A CA 1
ATOM 783 C C . LEU A 1 102 ? -10.172 -8.724 15.071 1.00 88.19 102 LEU A C 1
ATOM 785 O O . LEU A 1 102 ? -9.032 -9.029 15.431 1.00 88.19 102 LEU A O 1
ATOM 789 N N . LYS A 1 103 ? -10.916 -7.838 15.743 1.00 81.56 103 LYS A N 1
ATOM 790 C CA . LYS A 1 103 ? -10.473 -7.142 16.962 1.00 81.56 103 LYS A CA 1
ATOM 791 C C . LYS A 1 103 ? -10.647 -8.042 18.194 1.00 81.56 103 LYS A C 1
ATOM 793 O O . LYS A 1 103 ? -11.712 -8.069 18.811 1.00 81.56 103 LYS A O 1
ATOM 798 N N . GLY A 1 104 ? -9.606 -8.798 18.545 1.00 78.31 104 GLY A N 1
ATOM 799 C CA . GLY A 1 104 ? -9.522 -9.541 19.805 1.00 78.31 104 GLY A CA 1
ATOM 800 C C . GLY A 1 104 ? -9.145 -8.647 20.996 1.00 78.31 104 GLY A C 1
ATOM 801 O O . GLY A 1 104 ? -8.747 -7.496 20.830 1.00 78.31 104 GLY A O 1
ATOM 802 N N . LYS A 1 105 ? -9.245 -9.179 22.225 1.00 75.88 105 LYS A N 1
ATOM 803 C CA . LYS A 1 105 ? -8.911 -8.433 23.461 1.00 75.88 105 LYS A CA 1
ATOM 804 C C . LYS A 1 105 ? -7.417 -8.104 23.605 1.00 75.88 105 LYS A C 1
ATOM 806 O O . LYS A 1 105 ? -7.084 -7.132 24.271 1.00 75.88 105 LYS A O 1
ATOM 811 N N . SER A 1 106 ? -6.539 -8.908 23.004 1.00 80.19 106 SER A N 1
ATOM 812 C CA . SER A 1 106 ? -5.076 -8.775 23.135 1.00 80.19 106 SER A CA 1
ATOM 813 C C . SER A 1 106 ? -4.341 -8.730 21.796 1.00 80.19 106 SER A C 1
ATOM 815 O O . SER A 1 106 ? -3.203 -8.282 21.746 1.00 80.19 106 SER A O 1
ATOM 817 N N . ALA A 1 107 ? -4.982 -9.176 20.715 1.00 80.94 107 ALA A N 1
ATOM 818 C CA . ALA A 1 107 ? -4.430 -9.157 19.370 1.00 80.94 107 ALA A CA 1
ATOM 819 C C . ALA A 1 107 ? -5.508 -8.682 18.395 1.00 80.94 107 ALA A C 1
ATOM 821 O O . ALA A 1 107 ? -6.669 -9.085 18.503 1.00 80.94 107 ALA A O 1
ATOM 822 N N . GLN A 1 108 ? -5.115 -7.822 17.463 1.00 82.31 108 GLN A N 1
ATOM 823 C CA . GLN A 1 108 ? -5.948 -7.396 16.346 1.00 82.31 108 GLN A CA 1
ATOM 824 C C . GLN A 1 108 ? -5.381 -8.046 15.091 1.00 82.31 108 GLN A C 1
ATOM 826 O O . GLN A 1 108 ? -4.180 -7.949 14.835 1.00 82.31 108 GLN A O 1
ATOM 831 N N . LEU A 1 109 ? -6.233 -8.756 14.358 1.00 87.75 109 LEU A N 1
ATOM 832 C CA . LEU A 1 109 ? -5.871 -9.365 13.089 1.00 87.75 109 LEU A CA 1
ATOM 833 C C . LEU A 1 109 ? -6.776 -8.788 12.012 1.00 87.75 109 LEU A C 1
ATOM 835 O O . LEU A 1 109 ? -7.988 -8.973 12.051 1.00 87.75 109 LEU A O 1
ATOM 839 N N . ASP A 1 110 ? -6.172 -8.111 11.046 1.00 87.00 110 ASP A N 1
ATOM 840 C CA . ASP A 1 110 ? -6.901 -7.480 9.957 1.00 87.00 110 ASP A CA 1
ATOM 841 C C . ASP A 1 110 ? -6.557 -8.187 8.647 1.00 87.00 110 ASP A C 1
ATOM 843 O O . ASP A 1 110 ? -5.394 -8.276 8.246 1.00 87.00 110 ASP A O 1
ATOM 847 N N . LEU A 1 111 ? -7.584 -8.707 7.980 1.00 89.25 111 LEU A N 1
ATOM 848 C CA . LEU A 1 111 ? -7.474 -9.336 6.667 1.00 89.25 111 LEU A CA 1
ATOM 849 C C . LEU A 1 111 ? -7.837 -8.299 5.608 1.00 89.25 111 LEU A C 1
ATOM 851 O O . LEU A 1 111 ? -8.982 -7.856 5.541 1.00 89.25 111 LEU A O 1
ATOM 855 N N . LYS A 1 112 ? -6.861 -7.912 4.782 1.00 90.06 112 LYS A N 1
ATOM 856 C CA . LYS A 1 112 ? -7.038 -6.905 3.729 1.00 90.06 112 LYS A CA 1
ATOM 857 C C . LYS A 1 112 ? -7.075 -7.566 2.359 1.00 90.06 112 LYS A C 1
ATOM 859 O O . LYS A 1 112 ? -6.201 -8.367 2.034 1.00 90.06 112 LYS A O 1
ATOM 864 N N . ALA A 1 113 ? -8.071 -7.214 1.559 1.00 91.38 113 ALA A N 1
ATOM 865 C CA . ALA A 1 113 ? -8.196 -7.637 0.170 1.00 91.38 113 ALA A CA 1
ATOM 866 C C . ALA A 1 113 ? -8.611 -6.441 -0.685 1.00 91.38 113 ALA A C 1
ATOM 868 O O . ALA A 1 113 ? -9.441 -5.636 -0.270 1.00 91.38 113 ALA A O 1
ATOM 869 N N . GLY A 1 114 ? -8.047 -6.303 -1.880 1.00 88.31 114 GLY A N 1
ATOM 870 C CA . GLY A 1 114 ? -8.308 -5.120 -2.682 1.00 88.31 114 GLY A CA 1
ATOM 871 C C . GLY A 1 114 ? -7.510 -5.049 -3.968 1.00 88.31 114 GLY A C 1
ATOM 872 O O . GLY A 1 114 ? -6.830 -5.998 -4.361 1.00 88.31 114 GLY A O 1
ATOM 873 N N . GLY A 1 115 ? -7.624 -3.894 -4.610 1.00 90.50 115 GLY A N 1
ATOM 874 C CA . GLY A 1 115 ? -6.859 -3.539 -5.795 1.00 90.50 115 GLY A CA 1
ATOM 875 C C . GLY A 1 115 ? -5.810 -2.485 -5.476 1.00 90.50 115 GLY A C 1
ATOM 876 O O . GLY A 1 115 ? -5.848 -1.826 -4.435 1.00 90.50 115 GLY A O 1
ATOM 877 N N . PHE A 1 116 ? -4.879 -2.300 -6.401 1.00 89.50 116 PHE A N 1
ATOM 878 C CA . PHE A 1 116 ? -3.890 -1.241 -6.314 1.00 89.50 116 PHE A CA 1
ATOM 879 C C . PHE A 1 116 ? -3.612 -0.620 -7.678 1.00 89.50 116 PHE A C 1
ATOM 881 O O . PHE A 1 116 ? -3.672 -1.290 -8.709 1.00 89.50 116 PHE A O 1
ATOM 888 N N . GLY A 1 117 ? -3.287 0.669 -7.657 1.00 88.00 117 GLY A N 1
ATOM 889 C CA . GLY A 1 117 ? -2.766 1.408 -8.798 1.00 88.00 117 GLY A CA 1
ATOM 890 C C . GLY A 1 117 ? -1.295 1.754 -8.599 1.00 88.00 117 GLY A C 1
ATOM 891 O O . GLY A 1 117 ? -0.866 2.055 -7.482 1.00 88.00 117 GLY A O 1
ATOM 892 N N . PHE A 1 118 ? -0.542 1.740 -9.696 1.00 85.94 118 PHE A N 1
ATOM 893 C CA . PHE A 1 118 ? 0.838 2.209 -9.750 1.00 85.94 118 PHE A CA 1
ATOM 894 C C . PHE A 1 118 ? 0.969 3.320 -10.788 1.00 85.94 118 PHE A C 1
ATOM 896 O O . PHE A 1 118 ? 0.448 3.204 -11.897 1.00 85.94 118 PHE A O 1
ATOM 903 N N . TYR A 1 119 ? 1.703 4.371 -10.438 1.00 86.00 119 TYR A N 1
ATOM 904 C CA . TYR A 1 119 ? 2.077 5.436 -11.358 1.00 86.00 119 TYR A CA 1
ATOM 905 C C . TYR A 1 119 ? 3.561 5.766 -11.196 1.00 86.00 119 TYR A C 1
ATOM 907 O O . TYR A 1 119 ? 3.981 6.279 -10.159 1.00 86.00 119 TYR A O 1
ATOM 915 N N . GLY A 1 120 ? 4.354 5.435 -12.215 1.00 81.62 120 GLY A N 1
ATOM 916 C CA . GLY A 1 120 ? 5.785 5.721 -12.258 1.00 81.62 120 GLY A CA 1
ATOM 917 C C . GLY A 1 120 ? 6.066 7.125 -12.789 1.00 81.62 120 GLY A C 1
ATOM 918 O O . GLY A 1 120 ? 5.467 7.546 -13.775 1.00 81.62 120 GLY A O 1
ATOM 919 N N . PHE A 1 121 ? 7.003 7.836 -12.170 1.00 79.06 121 PHE A N 1
ATOM 920 C CA . PHE A 1 121 ? 7.508 9.124 -12.635 1.00 79.06 121 PHE A CA 1
ATOM 921 C C . PHE A 1 121 ? 9.028 9.201 -12.456 1.00 79.06 121 PHE A C 1
ATOM 923 O O . PHE A 1 121 ? 9.604 8.516 -11.610 1.00 79.06 121 PHE A O 1
ATOM 930 N N . ASN A 1 122 ? 9.672 10.040 -13.272 1.00 63.72 122 ASN A N 1
ATOM 931 C CA . ASN A 1 122 ? 11.130 10.144 -13.380 1.00 63.72 122 ASN A CA 1
ATOM 932 C C . ASN A 1 122 ? 11.783 8.855 -13.925 1.00 63.72 122 ASN A C 1
ATOM 934 O O . ASN A 1 122 ? 12.469 8.130 -13.207 1.00 63.72 122 ASN A O 1
ATOM 938 N N . GLN A 1 123 ? 11.492 8.552 -15.195 1.00 60.59 123 GLN A N 1
ATOM 939 C CA . GLN A 1 123 ? 12.131 7.491 -15.976 1.00 60.59 123 GLN A CA 1
ATOM 940 C C . GLN A 1 123 ? 13.285 8.136 -16.755 1.00 60.59 123 GLN A C 1
ATOM 942 O O . GLN A 1 123 ? 13.026 8.923 -17.665 1.00 60.59 123 GLN A O 1
ATOM 947 N N . HIS A 1 124 ? 14.524 7.862 -16.355 1.00 53.28 124 HIS A N 1
ATOM 948 C CA . HIS A 1 124 ? 15.734 8.321 -17.039 1.00 53.28 124 HIS A CA 1
ATOM 949 C C . HIS A 1 124 ? 16.515 7.137 -17.590 1.00 53.28 124 HIS A C 1
ATOM 951 O O . HIS A 1 124 ? 16.526 6.089 -16.906 1.00 53.28 124 HIS A O 1
#

Foldseek 3Di:
DVVVVVVVVVVVVVVVPPPDPQPKDQDWDWDDDPAADTKTWDPPQWIWRRWDDPDQFKIKIKIKIKIQGAAGDDPPDPDDDRYGPWDRWIKIKMWTWIWGWPDDPVDIDIDIDGDMDIDTDDTD

Sequence (124 aa):
MKFRNVLIVALLCASAHQLRAQNVGLSFSYFLPKHGDFSTPISPFSLRGVGVDINRFLALETGATLYRMTGMGMTGLPFQYDHSMVGPNFTAFVPAELVLQLKGKSAQLDLKAGGFGFYGFNQH

pLDDT: mean 78.68, std 9.9, range [49.25, 92.0]

Radius of gyration: 21.65 Å; chains: 1; bounding box: 54×49×52 Å